Protein AF-A0A0F5VIM8-F1 (afdb_monomer_lite)

Structure (mmCIF, N/CA/C/O backbone):
data_AF-A0A0F5VIM8-F1
#
_entry.id   AF-A0A0F5VIM8-F1
#
loop_
_atom_site.group_PDB
_atom_site.id
_atom_site.type_symbol
_atom_site.label_atom_id
_atom_site.label_alt_id
_atom_site.label_comp_id
_atom_site.label_asym_id
_atom_site.label_entity_id
_atom_site.label_seq_id
_atom_site.pdbx_PDB_ins_code
_atom_site.Cartn_x
_atom_site.Cartn_y
_atom_site.Cartn_z
_atom_site.occupancy
_atom_site.B_iso_or_equiv
_atom_site.auth_seq_id
_atom_site.auth_comp_id
_atom_site.auth_asym_id
_atom_site.auth_atom_id
_atom_site.pdbx_PDB_model_num
ATOM 1 N N . ASN A 1 1 ? -3.401 10.245 7.725 1.00 66.06 1 ASN A N 1
ATOM 2 C CA . ASN A 1 1 ? -4.085 9.227 6.895 1.00 66.06 1 ASN A CA 1
ATOM 3 C C . ASN A 1 1 ? -4.615 9.930 5.648 1.00 66.06 1 ASN A C 1
ATOM 5 O O . ASN A 1 1 ? -5.395 10.859 5.809 1.00 66.06 1 ASN A O 1
ATOM 9 N N . ALA A 1 2 ? -4.153 9.570 4.444 1.00 74.44 2 ALA A N 1
ATOM 10 C CA . ALA A 1 2 ? -4.431 10.321 3.206 1.00 74.44 2 ALA A CA 1
ATOM 11 C C . ALA A 1 2 ? -5.925 10.374 2.824 1.00 74.44 2 ALA A C 1
ATOM 13 O O . ALA A 1 2 ? -6.362 11.336 2.198 1.00 74.44 2 ALA A O 1
ATOM 14 N N . SER A 1 3 ? -6.722 9.411 3.301 1.00 75.88 3 SER A N 1
ATOM 15 C CA . SER A 1 3 ? -8.186 9.410 3.158 1.00 75.88 3 SER A CA 1
ATOM 16 C C . SER A 1 3 ? -8.855 10.675 3.730 1.00 75.88 3 SER A C 1
ATOM 18 O O . SER A 1 3 ? -9.848 11.146 3.188 1.00 75.88 3 SER A O 1
ATOM 20 N N . LEU A 1 4 ? -8.268 11.293 4.768 1.00 87.62 4 LEU A N 1
ATOM 21 C CA . LEU A 1 4 ? -8.756 12.560 5.344 1.00 87.62 4 LEU A CA 1
ATOM 22 C C . LEU A 1 4 ? -8.631 13.752 4.379 1.00 87.62 4 LEU A C 1
ATOM 24 O O . LEU A 1 4 ? -9.303 14.758 4.562 1.00 87.62 4 LEU A O 1
ATOM 28 N N . LEU A 1 5 ? -7.773 13.636 3.363 1.00 90.44 5 LEU A N 1
ATOM 29 C CA . LEU A 1 5 ? -7.571 14.626 2.302 1.00 90.44 5 LEU A CA 1
ATOM 30 C C . LEU A 1 5 ? -8.310 14.227 1.009 1.00 90.44 5 LEU A C 1
ATOM 32 O O . LEU A 1 5 ? -7.953 14.696 -0.067 1.00 90.44 5 LEU A O 1
ATOM 36 N N . ALA A 1 6 ? -9.265 13.289 1.096 1.00 85.81 6 ALA A N 1
ATOM 37 C CA . ALA A 1 6 ? -9.922 12.626 -0.037 1.00 85.81 6 ALA A CA 1
ATOM 38 C C . ALA A 1 6 ? -8.946 11.995 -1.063 1.00 85.81 6 ALA A C 1
ATOM 40 O O . ALA A 1 6 ? -9.312 11.717 -2.207 1.00 85.81 6 ALA A O 1
ATOM 41 N N . ALA A 1 7 ? -7.695 11.740 -0.662 1.00 87.25 7 ALA A N 1
ATOM 42 C CA . ALA A 1 7 ? -6.633 11.309 -1.560 1.00 87.25 7 ALA A CA 1
ATOM 43 C C . ALA A 1 7 ? -6.491 9.780 -1.602 1.00 87.25 7 ALA A C 1
ATOM 45 O O . ALA A 1 7 ? -6.441 9.098 -0.574 1.00 87.25 7 ALA A O 1
ATOM 46 N N . ARG A 1 8 ? -6.351 9.239 -2.818 1.00 88.12 8 ARG A N 1
ATOM 47 C CA . ARG A 1 8 ? -5.921 7.852 -3.057 1.00 88.12 8 ARG A CA 1
ATOM 48 C C . ARG A 1 8 ? -4.395 7.772 -2.937 1.00 88.12 8 ARG A C 1
ATOM 50 O O . ARG A 1 8 ? -3.694 8.675 -3.382 1.00 88.12 8 ARG A O 1
ATOM 57 N N . THR A 1 9 ? -3.862 6.687 -2.378 1.00 91.56 9 THR A N 1
ATOM 58 C CA . THR A 1 9 ? -2.407 6.501 -2.225 1.00 91.56 9 THR A CA 1
ATOM 59 C C . THR A 1 9 ? -2.013 5.052 -2.495 1.00 91.56 9 THR A C 1
ATOM 61 O O . THR A 1 9 ? -2.722 4.122 -2.107 1.00 91.56 9 THR A O 1
ATOM 64 N N . VAL A 1 10 ? -0.875 4.869 -3.167 1.00 94.69 10 VAL A N 1
ATOM 65 C CA . VAL A 1 10 ? -0.215 3.580 -3.409 1.00 94.69 10 VAL A CA 1
ATOM 66 C C . VAL A 1 10 ? 1.278 3.776 -3.151 1.00 94.69 10 VAL A C 1
ATOM 68 O O . VAL A 1 10 ? 1.831 4.805 -3.532 1.00 94.69 10 VAL A O 1
ATOM 71 N N . LEU A 1 11 ? 1.924 2.813 -2.498 1.00 93.62 11 LEU A N 1
ATOM 72 C CA . LEU A 1 11 ? 3.346 2.861 -2.161 1.00 93.62 11 LEU A CA 1
ATOM 73 C C . LEU A 1 11 ? 4.154 1.962 -3.106 1.00 93.62 11 LEU A C 1
ATOM 75 O O . LEU A 1 11 ? 3.997 0.741 -3.095 1.00 93.62 11 LEU A O 1
ATOM 79 N N . ALA A 1 12 ? 4.996 2.575 -3.937 1.00 96.62 12 ALA A N 1
ATOM 80 C CA . ALA A 1 12 ? 5.791 1.902 -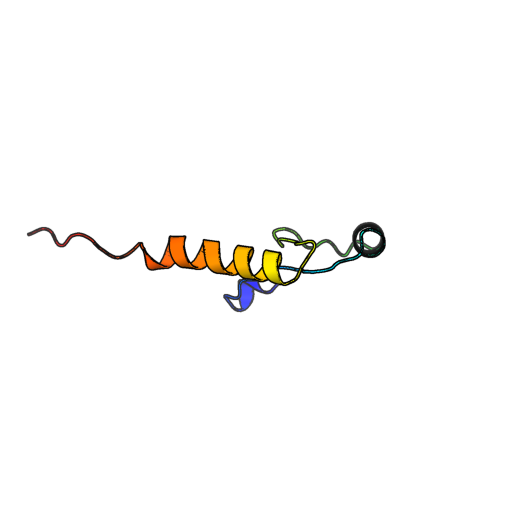4.963 1.00 96.62 12 ALA A CA 1
ATOM 81 C C . ALA A 1 12 ? 7.234 1.632 -4.502 1.00 96.62 12 ALA A C 1
ATOM 83 O O . ALA A 1 12 ? 7.785 2.398 -3.712 1.00 96.62 12 ALA A O 1
ATOM 84 N N . GLY A 1 13 ? 7.867 0.578 -5.026 1.00 95.88 13 GLY A N 1
ATOM 85 C CA . GLY A 1 13 ? 9.322 0.377 -4.936 1.00 95.88 13 GLY A CA 1
ATOM 86 C C . GLY A 1 13 ? 9.874 0.095 -3.533 1.00 95.88 13 GLY A C 1
ATOM 87 O O . GLY A 1 13 ? 11.085 0.159 -3.318 1.00 95.88 13 GLY A O 1
ATOM 88 N N . MET A 1 14 ? 9.015 -0.213 -2.558 1.00 95.50 14 MET A N 1
ATOM 89 C CA . MET A 1 14 ? 9.444 -0.520 -1.194 1.00 95.50 14 MET A CA 1
ATOM 90 C C . MET A 1 14 ? 10.274 -1.810 -1.160 1.00 95.50 14 MET A C 1
ATOM 92 O O . MET A 1 14 ? 9.789 -2.889 -1.496 1.00 95.50 14 MET A O 1
ATOM 96 N N . ARG A 1 15 ? 11.522 -1.711 -0.684 1.00 95.12 15 ARG A N 1
ATOM 97 C CA . ARG A 1 15 ? 12.365 -2.886 -0.411 1.00 95.12 15 ARG A CA 1
ATOM 98 C C . ARG A 1 15 ? 11.724 -3.741 0.697 1.00 95.12 15 ARG A C 1
ATOM 100 O O . ARG A 1 15 ? 11.379 -3.167 1.731 1.00 95.12 15 ARG A O 1
ATOM 107 N N . PRO A 1 16 ? 11.650 -5.082 0.566 1.00 92.38 16 PRO A N 1
ATOM 108 C CA . PRO A 1 16 ? 11.021 -5.949 1.570 1.00 92.38 16 PRO A CA 1
ATOM 109 C C . PRO A 1 16 ? 11.559 -5.764 2.996 1.00 92.38 16 PRO A C 1
ATOM 111 O O . PRO A 1 16 ? 10.778 -5.711 3.939 1.00 92.38 16 PRO A O 1
ATOM 114 N N . ALA A 1 17 ? 12.873 -5.562 3.152 1.00 96.75 17 ALA A N 1
ATOM 115 C CA . ALA A 1 17 ? 13.493 -5.290 4.451 1.00 96.75 17 ALA A CA 1
ATOM 116 C C . ALA A 1 17 ? 12.914 -4.044 5.154 1.00 96.75 17 ALA A C 1
ATOM 118 O O . ALA A 1 17 ? 12.736 -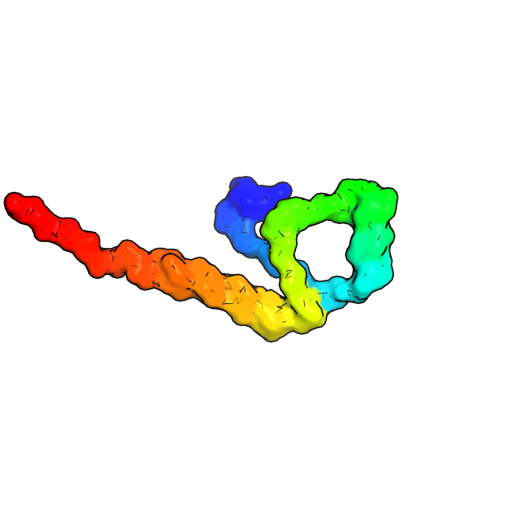4.052 6.365 1.00 96.75 17 ALA A O 1
ATOM 119 N N . VAL A 1 18 ? 12.555 -2.995 4.400 1.00 94.94 18 VAL A N 1
ATOM 120 C CA . VAL A 1 18 ? 11.931 -1.788 4.970 1.00 94.94 18 VAL A CA 1
ATOM 121 C C . VAL A 1 18 ? 10.514 -2.097 5.454 1.00 94.94 18 VAL A C 1
ATOM 123 O O . VAL A 1 18 ? 10.133 -1.633 6.522 1.00 94.94 18 VAL A O 1
ATOM 126 N N . ALA A 1 19 ? 9.751 -2.910 4.717 1.00 92.94 19 ALA A N 1
ATOM 127 C CA . ALA A 1 19 ? 8.409 -3.323 5.133 1.00 92.94 19 ALA A CA 1
ATOM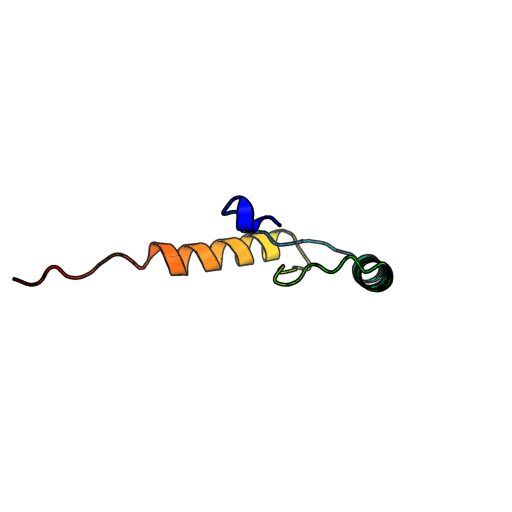 128 C C . ALA A 1 19 ? 8.435 -4.124 6.447 1.00 92.94 19 ALA A C 1
ATOM 130 O O . ALA A 1 19 ? 7.612 -3.874 7.324 1.00 92.94 19 ALA A O 1
ATOM 131 N N . ILE A 1 20 ? 9.405 -5.036 6.597 1.00 93.12 20 ILE A N 1
ATOM 132 C CA . ILE A 1 20 ? 9.620 -5.817 7.826 1.00 93.12 20 ILE A CA 1
ATOM 133 C C . ILE A 1 20 ? 9.898 -4.873 9.002 1.00 93.12 20 ILE A C 1
ATOM 135 O O . ILE A 1 20 ? 9.125 -4.852 9.958 1.00 93.12 20 ILE A O 1
ATOM 139 N N . THR A 1 21 ? 10.910 -4.007 8.887 1.00 95.62 21 THR A N 1
ATOM 140 C CA . THR A 1 21 ? 11.266 -3.061 9.957 1.00 95.62 21 THR A CA 1
ATOM 141 C C . THR A 1 21 ? 10.144 -2.073 10.279 1.00 95.62 21 THR A C 1
ATOM 143 O O . THR A 1 21 ? 9.961 -1.711 11.436 1.00 95.62 21 THR A O 1
ATOM 146 N N . MET A 1 22 ? 9.333 -1.659 9.301 1.00 95.12 22 MET A N 1
ATOM 147 C CA . MET A 1 22 ? 8.151 -0.838 9.583 1.00 95.12 22 MET A CA 1
ATOM 148 C C . MET A 1 22 ? 7.129 -1.572 10.456 1.00 95.12 22 MET A C 1
ATOM 150 O O . MET A 1 22 ? 6.586 -0.962 11.373 1.00 95.12 22 MET A O 1
ATOM 154 N N . VAL A 1 23 ? 6.889 -2.867 10.231 1.00 91.88 23 VAL A N 1
ATOM 155 C CA . VAL A 1 23 ? 5.997 -3.669 11.087 1.00 91.88 23 VAL A CA 1
ATOM 156 C C . VAL A 1 23 ? 6.598 -3.870 12.481 1.00 91.88 23 VAL A C 1
ATOM 158 O O . VAL A 1 23 ? 5.887 -3.687 13.466 1.00 91.88 23 VAL A O 1
ATOM 161 N N . GLU A 1 24 ? 7.897 -4.164 12.580 1.00 95.56 24 GLU A N 1
ATOM 162 C CA . GLU A 1 24 ? 8.620 -4.313 13.858 1.00 95.56 24 GLU A CA 1
ATOM 163 C C . GLU A 1 24 ? 8.580 -3.032 14.711 1.00 95.56 24 GLU A C 1
ATOM 165 O O . GLU A 1 24 ? 8.428 -3.099 15.928 1.00 95.56 24 GLU A O 1
ATOM 170 N N . LEU A 1 25 ? 8.646 -1.858 14.073 1.00 96.94 25 LEU A N 1
ATOM 171 C CA . LEU A 1 25 ? 8.523 -0.546 14.720 1.00 96.94 25 LEU A CA 1
ATOM 172 C C . LEU A 1 25 ? 7.064 -0.096 14.951 1.00 96.94 25 LEU A C 1
ATOM 174 O O . LEU A 1 25 ? 6.831 1.034 15.378 1.00 96.94 25 LEU A O 1
ATOM 178 N N . GLY A 1 26 ? 6.066 -0.931 14.638 1.00 94.19 26 GLY A N 1
ATOM 179 C CA . GLY A 1 26 ? 4.641 -0.598 14.778 1.00 94.19 26 GLY A CA 1
ATOM 180 C C . GLY A 1 26 ? 4.096 0.397 13.739 1.00 94.19 26 GLY A C 1
ATOM 181 O O . GLY A 1 26 ? 2.935 0.805 13.820 1.00 94.19 26 GLY A O 1
ATOM 182 N N . LEU A 1 27 ? 4.889 0.763 12.729 1.00 92.44 27 LEU A N 1
ATOM 183 C CA . LEU A 1 27 ? 4.552 1.692 11.643 1.00 92.44 27 LEU A CA 1
ATOM 184 C C . LEU A 1 27 ? 3.689 1.017 10.563 1.00 92.44 27 LEU A C 1
ATOM 186 O O . LEU A 1 27 ? 4.042 0.957 9.383 1.00 92.44 27 LEU A O 1
ATOM 190 N N . THR A 1 28 ? 2.539 0.486 10.971 1.00 84.75 28 THR A N 1
ATOM 191 C CA . THR A 1 28 ? 1.591 -0.169 10.062 1.00 84.75 28 THR A CA 1
ATOM 192 C C . THR A 1 28 ? 0.846 0.847 9.189 1.00 84.75 28 THR A C 1
ATOM 194 O O . THR A 1 28 ? 0.519 1.954 9.619 1.00 84.75 28 THR A O 1
ATOM 197 N N . LEU A 1 29 ? 0.551 0.465 7.942 1.00 84.69 29 LEU A N 1
ATOM 198 C CA . LEU A 1 29 ? -0.181 1.289 6.972 1.00 84.69 29 LEU A CA 1
ATOM 199 C C . LEU A 1 29 ? -1.481 0.576 6.541 1.00 84.69 29 LEU A C 1
ATOM 201 O O . LEU A 1 29 ? -1.597 0.141 5.392 1.00 84.69 29 LEU A O 1
ATOM 205 N N . PRO A 1 30 ? -2.455 0.393 7.456 1.00 81.88 30 PRO A N 1
ATOM 206 C CA . PRO A 1 30 ? -3.670 -0.370 7.183 1.00 81.88 30 PRO A CA 1
ATOM 207 C C . PRO A 1 30 ? -4.474 0.241 6.028 1.00 81.88 30 PRO A C 1
ATOM 209 O O . PRO A 1 30 ? -4.710 1.447 5.976 1.00 81.88 30 PRO A O 1
ATOM 212 N N . GLY A 1 31 ? -4.893 -0.607 5.086 1.00 81.12 31 GLY A N 1
ATOM 213 C CA . GLY A 1 31 ? -5.640 -0.204 3.888 1.00 81.12 31 GLY A CA 1
ATOM 214 C C . GLY A 1 31 ? -4.803 0.439 2.772 1.00 81.12 31 GLY A C 1
ATOM 215 O O . GLY A 1 31 ? -5.343 0.695 1.694 1.00 81.12 31 GLY A O 1
ATOM 216 N N . LEU A 1 32 ? -3.500 0.671 2.976 1.00 88.75 32 LEU A N 1
ATOM 217 C CA . LEU A 1 32 ? -2.611 1.140 1.915 1.00 88.75 32 LEU A CA 1
ATOM 218 C C . LEU A 1 32 ? -2.301 0.004 0.930 1.00 88.75 32 LEU A C 1
ATOM 220 O O . LEU A 1 32 ? -2.029 -1.128 1.325 1.00 88.75 32 LEU A O 1
ATOM 224 N N . ARG A 1 33 ? -2.306 0.316 -0.369 1.00 92.75 33 ARG A N 1
ATOM 225 C CA . ARG A 1 33 ? -1.872 -0.619 -1.417 1.00 92.75 33 ARG A CA 1
ATOM 226 C C . ARG A 1 33 ? -0.388 -0.418 -1.709 1.00 92.75 33 ARG A C 1
ATOM 228 O O . ARG A 1 33 ? 0.084 0.717 -1.725 1.00 92.75 33 ARG A O 1
ATOM 235 N N . THR A 1 34 ? 0.320 -1.498 -2.008 1.00 94.00 34 THR A N 1
ATOM 236 C CA . THR A 1 34 ? 1.727 -1.471 -2.424 1.00 94.00 34 THR A CA 1
ATOM 237 C C . THR A 1 34 ? 1.890 -1.974 -3.859 1.00 94.00 34 THR A C 1
ATOM 239 O O . THR A 1 34 ? 1.014 -2.657 -4.393 1.00 94.00 34 THR A O 1
ATOM 242 N N . ALA A 1 35 ? 3.008 -1.623 -4.493 1.00 96.06 35 ALA A N 1
ATOM 243 C CA . ALA A 1 35 ? 3.420 -2.141 -5.794 1.00 96.06 35 ALA A CA 1
ATOM 244 C C . ALA A 1 35 ? 4.947 -2.271 -5.867 1.00 96.06 35 ALA A C 1
ATOM 246 O O . ALA A 1 35 ? 5.673 -1.474 -5.272 1.00 96.06 35 ALA A O 1
ATOM 247 N N . LEU A 1 36 ? 5.441 -3.246 -6.636 1.00 96.00 36 LEU A N 1
ATOM 248 C CA . LEU A 1 36 ? 6.882 -3.432 -6.825 1.00 96.00 36 LEU A CA 1
ATOM 249 C C . LEU A 1 36 ? 7.510 -2.309 -7.668 1.00 96.00 36 LEU A C 1
ATOM 251 O O . LEU A 1 36 ? 8.640 -1.915 -7.399 1.00 96.00 36 LEU A O 1
ATOM 255 N N . THR A 1 37 ? 6.774 -1.764 -8.642 1.00 96.75 37 THR A N 1
ATOM 256 C CA . THR A 1 37 ? 7.244 -0.686 -9.530 1.00 96.75 37 THR A CA 1
ATOM 257 C C . 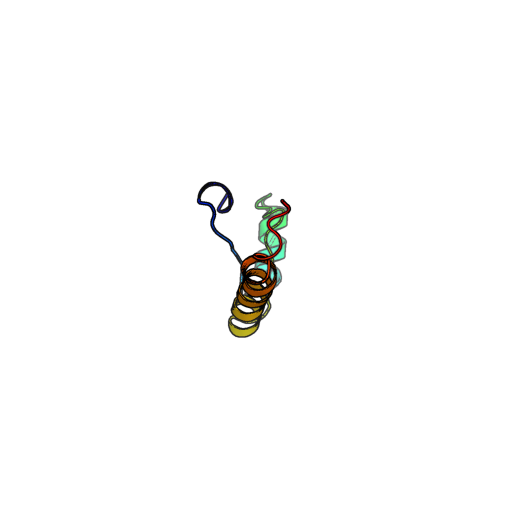THR A 1 37 ? 6.273 0.496 -9.562 1.00 96.75 37 THR A C 1
ATOM 259 O O . THR A 1 37 ? 5.114 0.389 -9.144 1.00 96.75 37 THR A O 1
ATOM 262 N N . THR A 1 38 ? 6.750 1.637 -10.059 1.00 96.62 38 THR A N 1
ATOM 263 C CA . THR A 1 38 ? 5.970 2.876 -10.182 1.00 96.62 38 THR A CA 1
ATOM 264 C C . THR A 1 38 ? 4.858 2.745 -11.222 1.00 96.62 38 THR A C 1
ATOM 266 O O . THR A 1 38 ? 3.742 3.198 -10.989 1.00 96.62 38 THR A O 1
ATOM 269 N N . GLU A 1 39 ? 5.119 2.065 -12.336 1.00 97.31 39 GLU A N 1
ATOM 270 C CA . GLU A 1 39 ? 4.159 1.824 -13.420 1.00 97.31 39 GLU A CA 1
ATOM 271 C C . GLU A 1 39 ? 2.980 0.994 -12.902 1.00 97.31 39 GLU A C 1
ATOM 273 O O . GLU A 1 39 ? 1.821 1.372 -13.072 1.00 97.31 39 GLU A O 1
ATOM 278 N N . ALA A 1 40 ? 3.277 -0.084 -12.166 1.00 96.56 40 ALA A N 1
ATOM 279 C CA . ALA A 1 40 ? 2.265 -0.890 -11.497 1.00 96.56 40 ALA A CA 1
ATOM 280 C C . ALA A 1 40 ? 1.471 -0.069 -10.461 1.00 96.56 40 ALA A C 1
ATOM 282 O O . ALA A 1 40 ? 0.255 -0.227 -10.356 1.00 96.56 40 ALA A O 1
ATOM 283 N N . ALA A 1 41 ? 2.111 0.847 -9.722 1.00 96.12 41 ALA A N 1
ATOM 284 C CA . ALA A 1 41 ? 1.413 1.732 -8.786 1.00 96.12 41 ALA A CA 1
ATOM 285 C C . ALA A 1 41 ? 0.444 2.704 -9.486 1.00 96.12 41 ALA A C 1
ATOM 287 O O . ALA A 1 41 ? -0.688 2.875 -9.026 1.00 96.12 41 ALA A O 1
ATOM 288 N N . LEU A 1 42 ? 0.859 3.302 -10.606 1.00 95.56 42 LEU A N 1
ATOM 289 C CA . LEU A 1 42 ? 0.029 4.197 -11.418 1.00 95.56 42 LEU A CA 1
ATOM 290 C C . LEU A 1 42 ? -1.169 3.454 -12.028 1.00 95.56 42 LEU A C 1
ATOM 292 O O . LEU A 1 42 ? -2.299 3.927 -11.940 1.00 95.56 42 LEU A O 1
ATOM 296 N N . ASP A 1 43 ? -0.961 2.243 -12.540 1.00 95.81 43 ASP A N 1
ATOM 297 C CA . ASP A 1 43 ? -2.017 1.355 -13.042 1.00 95.81 43 ASP A CA 1
ATOM 298 C C . ASP A 1 43 ? -3.009 0.933 -11.923 1.00 95.81 43 ASP A C 1
ATOM 300 O O . ASP A 1 43 ? -4.229 0.876 -12.107 1.00 95.81 43 ASP A O 1
ATOM 304 N N . LEU A 1 44 ? -2.537 0.718 -10.685 1.00 93.88 44 LEU A N 1
ATOM 305 C CA . LEU A 1 44 ? -3.411 0.506 -9.514 1.00 93.88 44 LEU A CA 1
ATOM 306 C C . LEU A 1 44 ? -4.237 1.747 -9.119 1.00 93.88 44 LEU A C 1
ATOM 308 O O . LEU A 1 44 ? -5.316 1.570 -8.541 1.00 93.88 44 LEU A O 1
ATOM 312 N N . LEU A 1 45 ? -3.764 2.964 -9.412 1.00 92.62 45 LEU A N 1
ATOM 313 C CA . LEU A 1 45 ? -4.513 4.216 -9.228 1.00 92.62 45 LEU A CA 1
ATOM 314 C C . LEU A 1 45 ? -5.532 4.436 -10.359 1.00 92.62 45 LEU A C 1
ATOM 316 O O . LEU A 1 45 ? -6.685 4.777 -10.074 1.00 92.62 45 LEU A O 1
ATOM 320 N N . ALA A 1 46 ? -5.129 4.187 -11.609 1.00 89.50 46 ALA A N 1
ATOM 321 C CA . ALA A 1 46 ? -5.940 4.362 -12.813 1.00 89.50 46 ALA A CA 1
ATOM 322 C C . ALA A 1 46 ? -7.159 3.427 -12.838 1.00 89.50 46 ALA A C 1
ATOM 324 O O . ALA A 1 46 ? -8.289 3.899 -12.971 1.00 89.50 46 ALA A O 1
ATOM 325 N N . ARG A 1 47 ? -6.971 2.122 -12.580 1.00 78.19 47 ARG A N 1
ATOM 326 C CA . ARG A 1 47 ? -8.070 1.131 -12.524 1.00 78.19 47 ARG A CA 1
ATOM 327 C C . ARG A 1 47 ? -9.190 1.463 -11.539 1.00 78.19 47 ARG A C 1
ATOM 329 O O . ARG A 1 47 ? -10.291 0.942 -11.679 1.00 78.19 47 ARG A O 1
ATOM 336 N N . ARG A 1 48 ? -8.920 2.278 -10.512 1.00 63.81 48 ARG A N 1
ATOM 337 C CA . ARG A 1 48 ? -9.945 2.695 -9.541 1.00 63.81 48 ARG A CA 1
ATOM 338 C C . ARG A 1 48 ? -10.622 4.020 -9.901 1.00 63.81 48 ARG A C 1
ATOM 340 O O . ARG A 1 48 ? -11.598 4.369 -9.253 1.00 63.81 48 ARG A O 1
ATOM 347 N N . THR A 1 49 ? -10.130 4.734 -10.915 1.00 60.69 49 THR A N 1
ATOM 348 C CA . THR A 1 49 ? -10.823 5.901 -11.477 1.00 60.69 49 THR A CA 1
ATOM 349 C C . THR A 1 49 ? -11.893 5.466 -12.475 1.00 60.69 49 THR A C 1
ATOM 351 O O . THR A 1 49 ? -13.041 5.864 -12.332 1.00 60.69 49 THR A O 1
ATOM 354 N N . SER A 1 50 ? -11.581 4.526 -13.375 1.00 56.34 50 SER A N 1
ATOM 355 C CA . SER A 1 50 ? -12.546 4.030 -14.369 1.00 56.34 50 SER A CA 1
ATOM 356 C C . SER A 1 50 ? -13.795 3.400 -13.741 1.00 56.34 50 SER A C 1
ATOM 358 O O . SER A 1 50 ? -14.898 3.613 -14.231 1.00 56.34 50 SER A O 1
ATOM 360 N N . ALA A 1 51 ? -13.651 2.689 -12.619 1.00 54.97 51 ALA A N 1
ATOM 361 C CA . ALA A 1 51 ? -14.781 2.120 -11.880 1.00 54.97 51 ALA A CA 1
ATOM 362 C C . ALA A 1 51 ? -15.662 3.158 -11.146 1.00 54.97 51 ALA A C 1
ATOM 364 O O . ALA A 1 51 ? -16.731 2.794 -10.666 1.00 54.97 51 ALA A O 1
ATOM 365 N N . ALA A 1 52 ? -15.216 4.414 -11.021 1.00 56.06 52 ALA A N 1
ATOM 366 C CA . ALA A 1 52 ? -15.972 5.501 -10.396 1.00 56.06 52 ALA A CA 1
ATOM 367 C C . ALA A 1 52 ? -16.581 6.456 -11.439 1.00 56.06 52 ALA A C 1
ATOM 369 O O . ALA A 1 52 ? -17.734 6.849 -11.298 1.00 56.06 52 ALA A O 1
ATOM 370 N N . ASP A 1 53 ? -15.840 6.777 -12.506 1.00 56.03 53 ASP A N 1
ATOM 371 C CA . ASP A 1 53 ? -16.291 7.698 -13.562 1.00 56.03 53 ASP A CA 1
ATOM 372 C C . ASP A 1 53 ? -17.366 7.084 -14.485 1.00 56.03 53 ASP A C 1
ATOM 374 O O . ASP A 1 53 ? -18.199 7.804 -15.028 1.00 56.03 53 ASP A O 1
ATOM 378 N N . LEU A 1 54 ? -17.417 5.752 -14.628 1.00 56.62 54 LEU A N 1
ATOM 379 C CA . LEU A 1 54 ? -18.427 5.052 -15.445 1.00 56.62 54 LEU A CA 1
ATOM 380 C C . LEU A 1 54 ? -19.779 4.831 -14.721 1.00 56.62 54 LEU A C 1
ATOM 382 O O . LEU A 1 54 ? -20.624 4.086 -15.213 1.00 56.62 54 LEU A O 1
ATOM 386 N N . GLY A 1 55 ? -19.983 5.449 -13.550 1.00 54.97 55 GLY A N 1
ATOM 387 C CA . GLY A 1 55 ? -21.174 5.27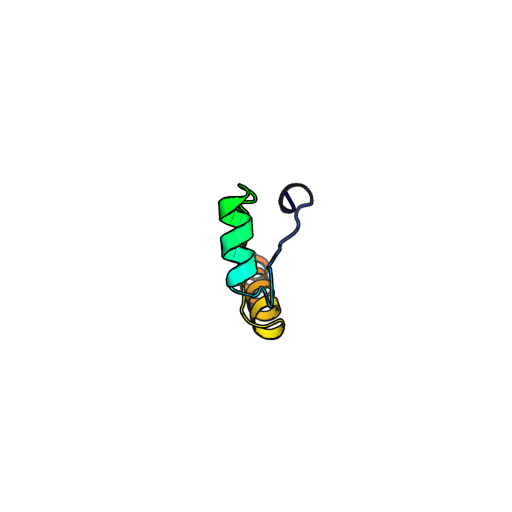8 -12.703 1.00 54.97 55 GLY A CA 1
ATOM 388 C C . GLY A 1 55 ? -22.329 6.268 -12.930 1.00 54.97 55 GLY A C 1
ATOM 389 O O . GLY A 1 55 ? -23.383 6.093 -12.326 1.00 54.97 55 GLY A O 1
ATOM 390 N N . GLY A 1 56 ? -22.162 7.296 -13.770 1.00 58.50 56 GLY A N 1
ATOM 391 C CA . GLY A 1 56 ? -23.247 8.194 -14.203 1.00 58.50 56 GLY A CA 1
ATOM 392 C C . GLY A 1 56 ? -23.440 8.057 -15.713 1.00 58.50 56 GLY A C 1
ATOM 393 O O . GLY A 1 56 ? -22.573 8.456 -16.477 1.00 58.50 56 GLY A O 1
ATOM 394 N N . SER A 1 57 ? -24.515 7.482 -16.241 1.00 58.72 57 SER A N 1
ATOM 395 C CA . SER A 1 57 ? -25.938 7.581 -15.876 1.00 58.72 57 SER A CA 1
ATOM 396 C C . SER A 1 57 ? -26.673 6.358 -16.464 1.00 58.72 57 SER A C 1
ATOM 398 O O . SER A 1 57 ? -26.194 5.819 -17.467 1.00 58.72 57 SER A O 1
ATOM 400 N N . PRO A 1 58 ? -27.770 5.848 -15.862 1.00 58.06 58 PRO A N 1
ATOM 401 C CA . PRO A 1 58 ? -29.111 6.451 -16.014 1.00 58.06 58 PRO A CA 1
ATOM 402 C C . PRO A 1 58 ? -29.996 6.260 -14.743 1.00 58.06 58 PRO A C 1
ATOM 404 O O . PRO A 1 58 ? -29.485 5.803 -13.726 1.00 58.06 58 PRO A O 1
ATOM 407 N N . GLN A 1 59 ? -31.300 6.568 -14.660 1.00 60.09 59 GLN A N 1
ATOM 408 C CA . GLN A 1 59 ? -32.307 7.166 -15.564 1.00 60.09 59 GLN A CA 1
ATOM 409 C C . GLN A 1 59 ? -33.020 8.328 -14.831 1.00 60.09 59 GLN A C 1
ATOM 411 O O . GLN A 1 59 ? -32.982 8.379 -13.603 1.00 60.09 59 GLN A O 1
ATOM 416 N N . GLU A 1 60 ? -33.768 9.172 -15.552 1.00 54.50 60 GLU A N 1
ATOM 417 C CA . GLU A 1 60 ? -34.900 9.921 -14.974 1.00 54.50 60 GLU A CA 1
ATOM 418 C C . GLU A 1 60 ? -36.212 9.200 -15.325 1.00 54.50 60 GLU A C 1
ATOM 420 O O . GLU A 1 60 ? -36.411 8.796 -16.473 1.00 54.50 60 GLU A O 1
ATOM 425 N N . HIS A 1 61 ? -37.082 9.000 -14.333 1.00 46.66 61 HIS A N 1
ATOM 426 C CA . HIS A 1 61 ? -38.359 8.291 -14.465 1.00 46.66 61 HIS A CA 1
ATOM 427 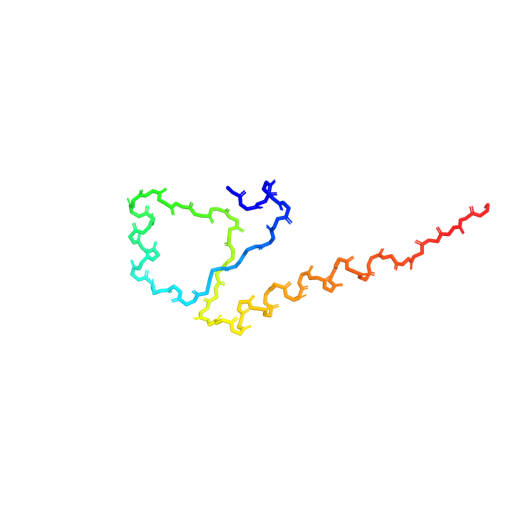C C . HIS A 1 61 ? -39.506 9.306 -14.303 1.00 46.66 61 HIS A C 1
ATOM 429 O O . HIS A 1 61 ? -39.518 9.990 -13.275 1.00 46.66 61 HIS A O 1
ATOM 435 N N . PRO A 1 62 ? -40.419 9.448 -15.282 1.00 65.94 62 PRO A N 1
ATOM 436 C CA . PRO A 1 62 ? -41.650 10.222 -15.116 1.00 65.94 62 PRO A CA 1
ATOM 437 C C . PRO A 1 62 ? -42.683 9.489 -14.242 1.00 65.94 62 PRO A C 1
ATOM 439 O O . PRO A 1 62 ? -42.654 8.237 -14.213 1.00 65.94 62 PRO A O 1
#

Radius of gyration: 16.71 Å; chains: 1; bounding box: 55×21×31 Å

pLDDT: mean 82.93, std 15.7, range [46.66, 97.31]

Secondary structure (DSSP, 8-state):
-GGGGT---EEES--HHHHHHHHHTT---TT-EEESSHHHHHHHHHHHHHHHHTT-------

Foldseek 3Di:
DCVVVVDADEAEQDDVVVVVVCVVVVVDDPPHHYYDHPVVRVVVVVVVVVVVVVPDDDDDDD

Sequence (62 aa):
NASLLAARTVLAGMRPAVAITMVELGLTLPGLRTALTTEAALDLLARRTSAADLGGSPQEHP